Protein AF-A0A443Q957-F1 (afdb_monomer_lite)

Secondary structure (DSSP, 8-state):
-TTHHHHHHHHHHHHHHH-HHHHHHHHHHHHHHHHHHHHT--STT-HHHHHHHHHHHHHHHHHHHTHHHHHHHHHS-TTTHHHHHHHHHHHHHHHHHHHHHHHHHHTT-

pLDDT: mean 73.46, std 9.64, range [44.94, 89.19]

Foldseek 3Di:
DVCLVVLLVVLVVCCVVVHLVVLVVQLVVLLVVLVVQVVVPPDPVVPVSNVVSVVSNVSSVSSVVPRQLVVLVVPHDPVCSVVSSVVSVVVVVVVVVCVVVVVVVVVPD

Structure (mmCIF, N/CA/C/O backbone):
data_AF-A0A443Q957-F1
#
_entry.id   AF-A0A443Q957-F1
#
loop_
_atom_site.group_PDB
_atom_site.id
_atom_site.type_symbol
_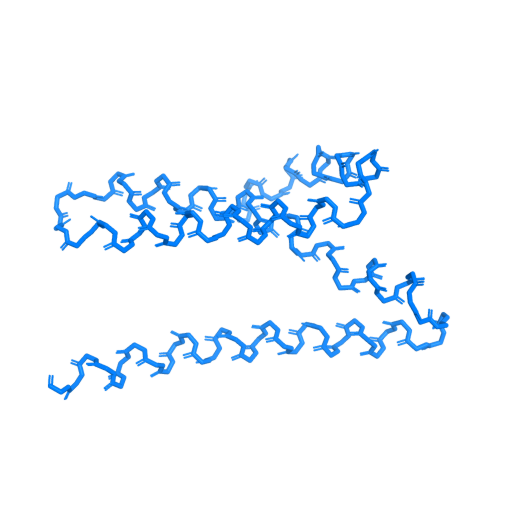atom_site.label_atom_id
_atom_site.label_alt_id
_atom_site.label_comp_id
_atom_site.label_asym_id
_atom_site.label_entity_id
_atom_site.label_seq_id
_atom_site.pdbx_PDB_ins_code
_atom_site.Cartn_x
_atom_site.Cartn_y
_atom_site.Cartn_z
_atom_site.occupancy
_atom_site.B_iso_or_equiv
_atom_site.auth_seq_id
_atom_site.auth_comp_id
_atom_site.auth_asym_id
_atom_site.auth_atom_id
_atom_site.pdbx_PDB_model_num
ATOM 1 N N . MET A 1 1 ? 12.282 1.869 4.098 1.00 50.31 1 MET A N 1
ATOM 2 C CA . MET A 1 1 ? 12.398 1.812 5.575 1.00 50.31 1 MET A CA 1
ATOM 3 C C . MET A 1 1 ? 12.996 3.097 6.158 1.00 50.31 1 MET A C 1
ATOM 5 O O . MET A 1 1 ? 12.401 3.632 7.077 1.00 50.31 1 MET A O 1
ATOM 9 N N . ILE A 1 2 ? 14.069 3.672 5.593 1.00 55.00 2 ILE A N 1
ATOM 10 C CA . ILE A 1 2 ? 14.684 4.921 6.108 1.00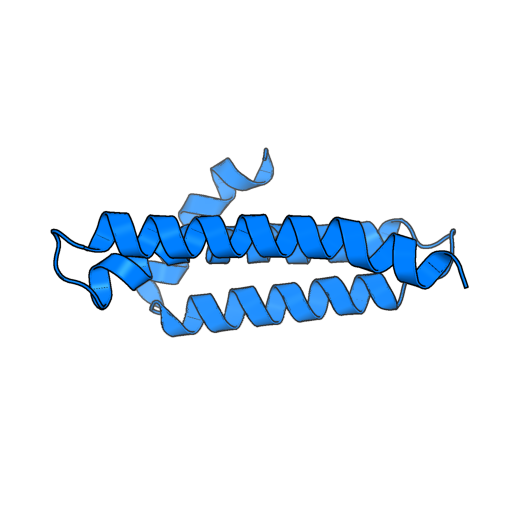 55.00 2 ILE A CA 1
ATOM 11 C C . ILE A 1 2 ? 13.762 6.154 5.981 1.00 55.00 2 ILE A C 1
ATOM 13 O O . ILE A 1 2 ? 13.613 6.909 6.932 1.00 55.00 2 ILE A O 1
ATOM 17 N N . VAL A 1 3 ? 13.058 6.318 4.854 1.00 58.47 3 VAL A N 1
ATOM 18 C CA . VAL A 1 3 ? 12.100 7.432 4.631 1.00 58.47 3 VAL A CA 1
ATOM 19 C C . VAL A 1 3 ? 10.813 7.277 5.458 1.00 58.47 3 VAL A C 1
ATOM 21 O O . VAL A 1 3 ? 10.064 8.228 5.669 1.00 58.47 3 VAL A O 1
ATOM 24 N N . TYR A 1 4 ? 10.561 6.068 5.959 1.00 58.69 4 TYR A N 1
ATOM 25 C CA . TYR A 1 4 ? 9.313 5.730 6.632 1.00 58.69 4 TYR A CA 1
ATOM 26 C C . TYR A 1 4 ? 9.208 6.395 8.013 1.00 58.69 4 TYR A C 1
ATOM 28 O O . TYR A 1 4 ? 8.152 6.890 8.394 1.00 58.69 4 TYR A O 1
ATOM 36 N N . ILE A 1 5 ? 10.329 6.463 8.733 1.00 61.97 5 ILE A N 1
ATOM 37 C CA . ILE A 1 5 ? 10.412 6.993 10.099 1.00 61.97 5 ILE A CA 1
ATOM 38 C C . ILE A 1 5 ? 10.120 8.508 10.156 1.00 61.97 5 ILE A C 1
ATOM 40 O O . ILE A 1 5 ? 9.241 8.896 10.923 1.00 61.97 5 ILE A O 1
ATOM 44 N N . PRO A 1 6 ? 10.750 9.381 9.340 1.00 59.97 6 PRO A N 1
ATOM 45 C CA . PRO A 1 6 ? 10.407 10.804 9.337 1.00 59.97 6 PRO A CA 1
ATOM 46 C C . PRO A 1 6 ? 9.084 11.096 8.612 1.00 59.97 6 PRO A C 1
ATOM 48 O O . PRO A 1 6 ? 8.401 12.056 8.955 1.00 59.97 6 PRO A O 1
ATOM 51 N N . GLY A 1 7 ? 8.692 10.275 7.628 1.00 62.69 7 GLY A N 1
ATOM 52 C CA . GLY A 1 7 ? 7.493 10.493 6.813 1.00 62.69 7 GLY A CA 1
ATOM 53 C C . GLY A 1 7 ? 6.169 10.177 7.516 1.00 62.69 7 GLY A C 1
ATOM 54 O O . GLY A 1 7 ? 5.129 10.717 7.134 1.00 62.69 7 GLY A O 1
ATOM 55 N N . ILE A 1 8 ? 6.177 9.344 8.563 1.00 66.25 8 ILE A N 1
ATOM 56 C CA . ILE A 1 8 ? 4.937 8.916 9.228 1.00 66.25 8 ILE A CA 1
ATOM 57 C C . ILE A 1 8 ? 4.294 10.012 10.082 1.00 66.25 8 ILE A C 1
ATOM 59 O O . ILE A 1 8 ? 3.073 10.024 10.238 1.00 66.25 8 ILE A O 1
ATOM 63 N N . PHE A 1 9 ? 5.091 10.956 10.589 1.00 65.69 9 PHE A N 1
ATOM 64 C CA . PHE A 1 9 ? 4.619 12.125 11.334 1.00 65.69 9 PHE A CA 1
ATOM 65 C C . PHE A 1 9 ? 3.786 13.083 10.461 1.00 65.69 9 PHE A C 1
ATOM 67 O O . PHE A 1 9 ? 2.619 13.317 10.796 1.00 65.69 9 PHE A O 1
ATOM 74 N N . PRO A 1 10 ? 4.295 13.596 9.319 1.00 64.94 10 PRO A N 1
ATOM 75 C CA . PRO A 1 10 ? 3.506 14.440 8.426 1.00 64.94 10 PRO A CA 1
ATOM 76 C C . PRO A 1 10 ? 2.366 13.665 7.757 1.00 64.94 10 PRO A C 1
ATOM 78 O O . PRO A 1 10 ? 1.277 14.217 7.601 1.00 64.94 10 PRO A O 1
ATOM 81 N N . ALA A 1 11 ? 2.557 12.381 7.430 1.00 61.88 11 ALA A N 1
ATOM 82 C CA . ALA A 1 11 ? 1.481 11.546 6.898 1.00 61.88 11 ALA A CA 1
ATOM 83 C C . ALA A 1 11 ? 0.344 11.376 7.919 1.00 61.88 11 ALA A C 1
ATOM 85 O O . ALA A 1 11 ? -0.817 11.596 7.586 1.00 61.88 11 ALA A O 1
ATOM 86 N N . SER A 1 12 ? 0.656 11.073 9.183 1.00 62.94 12 SER A N 1
ATOM 87 C CA . SER A 1 12 ? -0.351 10.958 10.246 1.00 62.94 12 SER A CA 1
ATOM 88 C C . SER A 1 12 ? -1.068 12.275 10.520 1.00 62.94 12 SER A C 1
ATOM 90 O O . SER A 1 12 ? -2.281 12.264 10.725 1.00 62.94 12 SER A O 1
ATOM 92 N N . TRP A 1 13 ? -0.357 13.404 10.469 1.00 66.62 13 TRP A N 1
ATOM 93 C CA . TRP A 1 13 ? -0.964 14.728 10.604 1.00 66.62 13 TRP A CA 1
ATOM 94 C C . TRP A 1 13 ? -1.925 15.037 9.449 1.00 66.62 13 TRP A C 1
ATOM 96 O O . TRP A 1 13 ? -3.052 15.481 9.675 1.00 66.62 13 TRP A O 1
ATOM 106 N N . LEU A 1 14 ? -1.525 14.732 8.211 1.00 62.81 14 LEU A N 1
ATOM 107 C CA . LEU A 1 14 ? -2.359 14.927 7.028 1.00 62.81 14 LEU A CA 1
ATOM 108 C C . LEU A 1 14 ? -3.601 14.020 7.047 1.00 62.81 14 LEU A C 1
ATOM 110 O O . LEU A 1 14 ? -4.691 14.478 6.702 1.00 62.81 14 LEU A O 1
ATOM 114 N N . ILE A 1 15 ? -3.458 12.771 7.509 1.00 62.88 15 ILE A N 1
ATOM 115 C CA . ILE A 1 15 ? -4.573 11.822 7.648 1.00 62.88 15 ILE A CA 1
ATOM 116 C C . ILE A 1 15 ? -5.565 12.289 8.722 1.00 62.88 15 ILE A C 1
ATOM 118 O O . ILE A 1 15 ? -6.771 12.273 8.480 1.00 62.88 15 ILE A O 1
ATOM 122 N N . ASN A 1 16 ? -5.078 12.746 9.880 1.00 62.34 16 ASN A N 1
ATOM 123 C CA . ASN A 1 16 ? -5.938 13.246 10.958 1.00 62.34 16 ASN A CA 1
ATOM 124 C C . ASN A 1 16 ? -6.689 14.527 10.560 1.00 62.34 16 ASN A C 1
ATOM 126 O O . ASN A 1 16 ? -7.812 14.733 11.008 1.00 62.34 16 ASN A O 1
ATOM 130 N N . LYS A 1 17 ? -6.102 15.373 9.700 1.00 65.75 17 LYS A N 1
ATOM 131 C CA . LYS A 1 17 ? -6.697 16.660 9.309 1.00 65.75 17 LYS A CA 1
ATOM 132 C C . LYS A 1 17 ? -7.634 16.582 8.097 1.00 65.75 17 LYS A C 1
ATOM 134 O O . LYS A 1 17 ? -8.599 17.335 8.041 1.00 65.75 17 LYS A O 1
ATOM 139 N N . LYS A 1 18 ? -7.364 15.702 7.121 1.00 63.00 18 LYS A N 1
ATOM 140 C CA . LYS A 1 18 ? -8.175 15.548 5.888 1.00 63.00 18 LYS A CA 1
ATOM 141 C C . LYS A 1 18 ? -9.093 14.320 5.881 1.00 63.00 18 LYS A C 1
ATOM 143 O O . LYS A 1 18 ? -9.899 14.163 4.966 1.00 63.00 18 LYS A O 1
ATOM 148 N N . GLY A 1 19 ? -8.994 13.461 6.892 1.00 66.50 19 GLY A N 1
ATOM 149 C CA . GLY A 1 19 ? -9.857 12.301 7.067 1.00 66.50 19 GLY A CA 1
ATOM 150 C C . GLY A 1 19 ? -9.379 11.035 6.349 1.00 66.50 19 GLY A C 1
ATOM 151 O O . GLY A 1 19 ? -8.540 11.040 5.439 1.00 66.50 19 GLY A O 1
ATOM 152 N N . LEU A 1 20 ? -9.958 9.912 6.782 1.00 68.69 20 LEU A N 1
ATOM 153 C CA . LEU A 1 20 ? -9.578 8.563 6.359 1.00 68.69 20 LEU A CA 1
ATOM 154 C C . LEU A 1 20 ? -9.781 8.351 4.851 1.00 68.69 20 LEU A C 1
ATOM 156 O O . LEU A 1 20 ? -8.885 7.866 4.169 1.00 68.69 20 LEU A O 1
ATOM 160 N N . ARG A 1 21 ? -10.924 8.796 4.310 1.00 70.12 21 ARG A N 1
ATOM 161 C CA . ARG A 1 21 ? -11.274 8.645 2.884 1.00 70.12 21 ARG A CA 1
ATOM 162 C C . ARG A 1 21 ? -10.287 9.348 1.955 1.00 70.12 21 ARG A C 1
ATOM 164 O O . ARG A 1 21 ? -9.847 8.752 0.976 1.00 70.12 21 ARG A O 1
ATOM 171 N N . PHE A 1 22 ? -9.909 10.586 2.278 1.00 72.44 22 PHE A N 1
ATOM 172 C CA . PHE A 1 22 ? -8.969 11.358 1.464 1.00 72.44 22 PHE A CA 1
ATOM 173 C C . PHE A 1 22 ? -7.596 10.678 1.400 1.00 72.44 22 PHE A C 1
ATOM 175 O O . PHE A 1 22 ? -6.957 10.644 0.354 1.00 72.44 22 PHE A O 1
ATOM 182 N N . SER A 1 23 ? -7.178 10.072 2.508 1.00 71.50 23 SER A N 1
ATOM 183 C CA . SER A 1 23 ? -5.894 9.378 2.614 1.00 71.50 23 SER A CA 1
ATOM 184 C C . SER A 1 23 ? -5.862 8.065 1.830 1.00 71.50 23 SER A C 1
ATOM 186 O O . SER A 1 23 ? -4.859 7.759 1.189 1.00 71.50 23 SER A O 1
ATOM 188 N N . VAL A 1 24 ? -6.974 7.318 1.829 1.00 75.12 24 VAL A N 1
ATOM 189 C CA . VAL A 1 24 ? -7.145 6.110 1.001 1.00 75.12 24 VAL A CA 1
ATOM 190 C C . VAL A 1 24 ? -7.089 6.466 -0.486 1.00 75.12 24 VAL A C 1
ATOM 192 O O . VAL A 1 24 ? -6.369 5.818 -1.248 1.00 75.12 24 VAL A O 1
ATOM 195 N N . LEU A 1 25 ? -7.812 7.514 -0.904 1.00 80.75 25 LEU A N 1
ATOM 196 C CA . LEU A 1 25 ? -7.793 7.973 -2.295 1.00 80.75 25 LEU A CA 1
ATOM 197 C C . LEU A 1 25 ? -6.393 8.431 -2.713 1.00 80.75 25 LEU A C 1
ATOM 199 O O . LEU A 1 25 ? -5.904 8.023 -3.759 1.00 80.75 25 LEU A O 1
ATOM 203 N N . LEU A 1 26 ? -5.724 9.236 -1.886 1.00 79.69 26 LEU A N 1
ATOM 204 C CA . LEU A 1 26 ? -4.399 9.760 -2.208 1.00 79.69 26 LEU A CA 1
ATOM 205 C C . LEU A 1 26 ? -3.346 8.644 -2.302 1.00 79.69 26 LEU A C 1
ATOM 207 O O . LEU A 1 26 ? -2.547 8.637 -3.236 1.00 79.69 26 LEU A O 1
ATOM 211 N N . GLY A 1 27 ? -3.368 7.680 -1.375 1.00 79.62 27 GLY A N 1
ATOM 212 C CA . GLY A 1 27 ? -2.442 6.544 -1.382 1.00 79.62 27 GLY A CA 1
ATOM 213 C C . GLY A 1 27 ? -2.663 5.599 -2.568 1.00 79.62 27 GLY A C 1
ATOM 214 O O . GLY A 1 27 ? -1.702 5.177 -3.212 1.00 79.62 27 GLY A O 1
ATOM 215 N N . SER A 1 28 ? -3.919 5.291 -2.900 1.00 82.12 28 SER A N 1
ATOM 216 C CA . SER A 1 28 ? -4.246 4.441 -4.057 1.00 82.12 28 SER A CA 1
ATOM 217 C C . SER A 1 28 ? -3.918 5.127 -5.383 1.00 82.12 28 SER A C 1
ATOM 219 O O . SER A 1 28 ? -3.276 4.524 -6.242 1.00 82.12 28 SER A O 1
ATOM 221 N N . PHE A 1 29 ? -4.265 6.407 -5.525 1.00 85.25 29 PHE A N 1
ATOM 222 C CA . PHE A 1 29 ? -3.972 7.195 -6.719 1.00 85.25 29 PHE A CA 1
ATOM 223 C C . PHE A 1 29 ? -2.465 7.391 -6.925 1.00 85.25 29 PHE A C 1
ATOM 225 O O . PHE A 1 29 ? -1.960 7.173 -8.024 1.00 85.25 29 PHE A O 1
ATOM 232 N N . GLY A 1 30 ? -1.721 7.708 -5.861 1.00 82.25 30 GLY A N 1
ATOM 233 C CA . GLY A 1 30 ? -0.264 7.830 -5.922 1.00 82.25 30 GLY A CA 1
ATOM 234 C C . GLY A 1 30 ? 0.427 6.505 -6.257 1.00 82.25 30 GLY A C 1
ATOM 235 O O . GLY A 1 30 ? 1.355 6.476 -7.067 1.00 82.25 30 GLY A O 1
ATOM 236 N N . THR A 1 31 ? -0.078 5.385 -5.729 1.00 83.81 31 THR A N 1
ATOM 237 C CA . THR A 1 31 ? 0.426 4.051 -6.092 1.00 83.81 31 THR A CA 1
ATOM 238 C C . THR A 1 31 ? 0.122 3.716 -7.554 1.00 83.81 31 THR A C 1
ATOM 240 O O . THR A 1 31 ? 0.984 3.171 -8.240 1.00 83.81 31 THR A O 1
ATOM 243 N N . CYS A 1 32 ? -1.062 4.081 -8.056 1.00 84.94 32 CYS A N 1
ATOM 244 C CA . CYS A 1 32 ? -1.436 3.897 -9.458 1.00 84.94 32 CYS A CA 1
ATOM 245 C C . CYS A 1 32 ? -0.505 4.681 -10.393 1.00 84.94 32 CYS A C 1
ATOM 247 O O . CYS A 1 32 ? 0.104 4.091 -11.284 1.00 84.94 32 CYS A O 1
ATOM 249 N N . ILE A 1 33 ? -0.304 5.978 -10.130 1.00 84.56 33 ILE A N 1
ATOM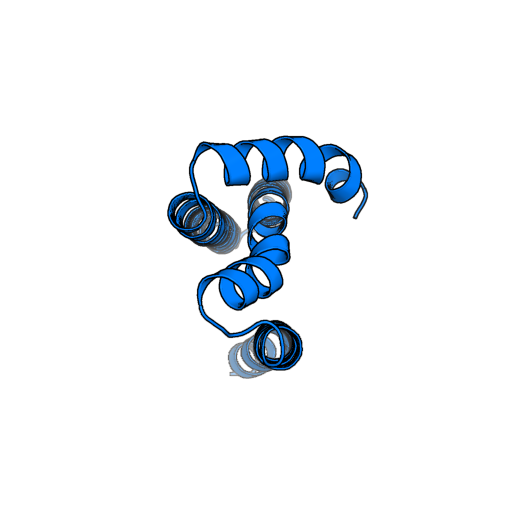 250 C CA . ILE A 1 33 ? 0.616 6.824 -10.903 1.00 84.56 33 ILE A CA 1
ATOM 251 C C . ILE A 1 33 ? 2.034 6.254 -10.862 1.00 84.56 33 ILE A C 1
ATOM 253 O O . ILE A 1 33 ? 2.670 6.104 -11.902 1.00 84.56 33 ILE A O 1
ATOM 257 N N . GLY A 1 34 ? 2.533 5.899 -9.678 1.00 80.44 34 GLY A N 1
ATOM 258 C CA . GLY A 1 34 ? 3.882 5.364 -9.531 1.00 80.44 34 GLY A CA 1
ATOM 259 C C . GLY A 1 34 ? 4.089 4.030 -10.259 1.00 80.44 34 GLY A C 1
ATOM 260 O O . GLY A 1 34 ? 5.165 3.799 -10.810 1.00 80.44 34 GLY A O 1
ATOM 261 N N . SER A 1 35 ? 3.067 3.172 -10.317 1.00 80.31 35 SER A N 1
ATOM 262 C CA . SER A 1 35 ? 3.086 1.937 -11.113 1.00 80.31 35 SER A CA 1
ATOM 263 C C . SER A 1 35 ? 3.001 2.211 -12.614 1.00 80.31 35 SER A C 1
ATOM 265 O O . SER A 1 35 ? 3.754 1.615 -13.378 1.00 80.31 35 SER A O 1
ATOM 267 N N . TRP A 1 36 ? 2.172 3.165 -13.043 1.00 82.56 36 TRP A N 1
ATOM 268 C CA . TRP A 1 36 ? 2.078 3.574 -14.446 1.00 82.56 36 TRP A CA 1
ATOM 269 C C . TRP A 1 36 ? 3.408 4.132 -14.969 1.00 82.56 36 TRP A C 1
ATOM 271 O O . TRP A 1 36 ? 3.868 3.770 -16.050 1.00 82.56 36 TRP A O 1
ATOM 281 N N . VAL A 1 37 ? 4.083 4.955 -14.161 1.00 78.12 37 VAL A N 1
ATOM 282 C CA . VAL A 1 37 ? 5.422 5.483 -14.465 1.00 78.12 37 VAL A CA 1
ATOM 283 C C . VAL A 1 37 ? 6.450 4.354 -14.602 1.00 78.12 37 VAL A C 1
ATOM 285 O O . VAL A 1 37 ? 7.313 4.422 -15.475 1.00 78.12 37 VAL A O 1
ATOM 288 N N . LYS A 1 38 ? 6.339 3.281 -13.805 1.00 70.25 38 LYS A N 1
ATOM 289 C CA . LYS A 1 38 ? 7.191 2.087 -13.951 1.00 70.25 38 LYS A CA 1
ATOM 290 C C . LYS A 1 38 ? 6.895 1.322 -15.244 1.00 70.25 38 LYS A C 1
ATOM 292 O O . LYS A 1 38 ? 7.840 0.897 -15.899 1.00 70.25 38 LYS A O 1
ATOM 297 N N . CYS A 1 39 ? 5.628 1.202 -15.650 1.00 71.00 39 CYS A N 1
ATOM 298 C CA . CYS A 1 39 ? 5.241 0.571 -16.919 1.00 71.00 39 CYS A CA 1
ATOM 299 C C . CYS A 1 39 ? 5.775 1.319 -18.150 1.00 71.00 39 CYS A C 1
ATOM 301 O O . CYS A 1 39 ? 6.054 0.693 -19.163 1.00 71.00 39 CYS A O 1
ATOM 303 N N . LEU A 1 40 ? 5.966 2.638 -18.071 1.00 64.75 40 LEU A N 1
ATOM 304 C CA . LEU A 1 40 ? 6.556 3.440 -19.153 1.00 64.75 40 LEU A CA 1
ATOM 305 C C . LEU A 1 40 ? 8.093 3.343 -19.221 1.00 64.75 40 LEU A C 1
ATOM 307 O O . LEU A 1 40 ? 8.712 3.904 -20.125 1.00 64.75 40 LEU A O 1
ATOM 311 N N . SER A 1 41 ? 8.722 2.630 -18.283 1.00 58.38 41 SER A N 1
ATOM 312 C CA . SER A 1 41 ? 10.176 2.520 -18.159 1.00 58.38 41 SER A CA 1
ATOM 313 C C . SER A 1 41 ? 10.739 1.216 -18.746 1.00 58.38 41 SER A C 1
ATOM 315 O O . SER A 1 41 ? 11.683 0.650 -18.203 1.00 58.38 41 SER A O 1
ATOM 317 N N . VAL A 1 42 ? 10.169 0.751 -19.866 1.00 58.31 42 VAL A N 1
ATOM 318 C CA . VAL A 1 42 ? 10.544 -0.487 -20.592 1.00 58.31 42 VAL A CA 1
ATOM 319 C C . VAL A 1 42 ? 11.967 -0.443 -21.185 1.00 58.31 42 VAL A C 1
ATOM 321 O O . VAL A 1 42 ? 12.505 -1.474 -21.577 1.00 58.31 42 VAL A O 1
ATOM 324 N N . SER A 1 43 ? 12.623 0.722 -21.221 1.00 55.34 43 SER A N 1
ATOM 325 C CA . SER A 1 43 ? 13.981 0.875 -21.765 1.00 55.34 43 SER A CA 1
ATOM 326 C C . SER A 1 43 ? 15.064 0.788 -20.667 1.00 55.34 43 SER A C 1
ATOM 328 O O . SER A 1 43 ? 14.958 1.515 -19.673 1.00 55.34 43 SER A O 1
ATOM 330 N N . PRO A 1 44 ? 16.134 -0.018 -20.847 1.00 57.88 44 PRO A N 1
ATOM 331 C CA . PRO A 1 44 ? 17.190 -0.236 -19.843 1.00 57.88 44 PRO A CA 1
ATOM 332 C C . PRO A 1 44 ? 17.967 1.030 -19.425 1.00 57.88 44 PRO A C 1
ATOM 334 O O . PRO A 1 44 ? 18.477 1.082 -18.309 1.00 57.88 44 PRO A O 1
ATOM 337 N N . ASP A 1 45 ? 17.972 2.088 -20.244 1.00 59.62 45 ASP A N 1
ATOM 338 C CA . ASP A 1 45 ? 18.601 3.388 -19.940 1.00 59.62 45 ASP A CA 1
ATOM 339 C C . ASP A 1 45 ? 17.818 4.284 -18.955 1.00 59.62 45 ASP A C 1
ATOM 341 O O . ASP A 1 45 ? 18.301 5.337 -18.538 1.00 59.62 45 ASP A O 1
ATOM 345 N N . ARG A 1 46 ? 16.593 3.913 -18.552 1.00 62.47 46 ARG A N 1
ATOM 346 C CA . ARG A 1 46 ? 15.699 4.778 -17.748 1.00 62.47 46 ARG A CA 1
ATOM 347 C C . ARG A 1 46 ? 15.576 4.378 -16.274 1.00 62.47 46 ARG A C 1
ATOM 349 O O . ARG A 1 46 ? 14.523 4.558 -15.665 1.00 62.47 46 ARG A O 1
ATOM 356 N N . PHE A 1 47 ? 16.664 3.921 -15.653 1.00 64.69 47 PHE A N 1
ATOM 357 C CA . PHE A 1 47 ? 16.703 3.608 -14.211 1.00 64.69 47 PHE A CA 1
ATOM 358 C C . PHE A 1 47 ? 16.267 4.787 -13.312 1.00 64.69 47 PHE A C 1
ATOM 360 O O . PHE A 1 47 ? 15.657 4.612 -12.258 1.00 64.69 47 PHE A O 1
ATOM 367 N N . TRP A 1 48 ? 16.510 6.022 -13.752 1.00 69.56 48 TRP A N 1
ATOM 368 C CA . TRP A 1 48 ? 16.048 7.216 -13.041 1.00 69.56 48 TRP A CA 1
ATOM 369 C C . TRP A 1 48 ? 14.518 7.342 -12.995 1.00 69.56 48 TRP A C 1
ATOM 371 O O . TRP A 1 48 ? 13.964 7.792 -11.992 1.00 69.56 48 TRP A O 1
ATOM 381 N N . VAL A 1 49 ? 13.812 6.891 -14.035 1.00 70.94 49 VAL A N 1
ATOM 382 C CA . VAL A 1 49 ? 12.344 6.950 -14.106 1.00 70.94 49 VAL A CA 1
ATOM 383 C C . VAL A 1 49 ? 11.715 5.913 -13.176 1.00 70.94 49 VAL A C 1
ATOM 385 O O . VAL A 1 49 ? 10.754 6.222 -12.466 1.00 70.94 49 VAL A O 1
ATOM 388 N N . THR A 1 50 ? 12.293 4.711 -13.084 1.00 75.50 50 THR A N 1
ATOM 389 C CA . THR A 1 50 ? 11.854 3.708 -12.101 1.00 75.50 50 THR A CA 1
ATOM 390 C C . THR A 1 50 ? 12.131 4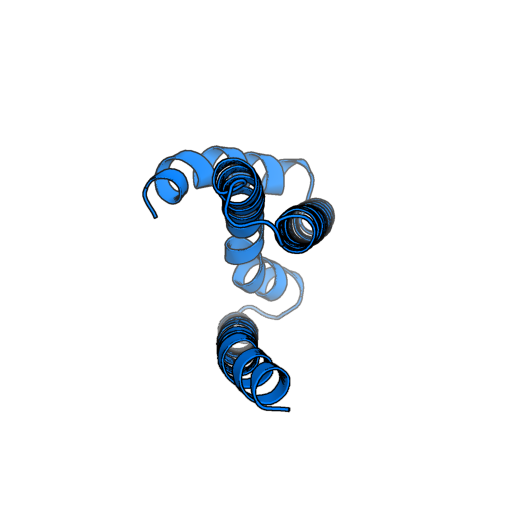.146 -10.665 1.00 75.50 50 THR A C 1
ATOM 392 O O . THR A 1 50 ? 11.293 3.887 -9.800 1.00 75.50 50 THR A O 1
ATOM 395 N N . MET A 1 51 ? 13.237 4.852 -10.400 1.00 77.19 51 MET A N 1
ATOM 396 C CA . MET A 1 51 ? 13.529 5.436 -9.082 1.00 77.19 51 MET A CA 1
ATOM 397 C C . MET A 1 51 ? 12.519 6.514 -8.675 1.00 77.19 51 MET A C 1
ATOM 399 O O . MET A 1 51 ? 12.029 6.498 -7.542 1.00 77.19 51 MET A O 1
ATOM 403 N N . ILE A 1 52 ? 12.128 7.401 -9.594 1.00 79.25 52 ILE A N 1
ATOM 404 C CA . ILE A 1 52 ? 11.067 8.392 -9.342 1.00 79.25 52 ILE A CA 1
ATOM 405 C C . ILE A 1 52 ? 9.737 7.681 -9.063 1.00 79.25 52 ILE A C 1
ATOM 407 O O . ILE A 1 52 ? 9.084 7.961 -8.055 1.00 79.25 52 ILE A O 1
ATOM 411 N N . GLY A 1 53 ? 9.370 6.698 -9.892 1.00 79.06 53 GLY A N 1
ATOM 412 C CA . GLY A 1 53 ? 8.168 5.890 -9.681 1.00 79.06 53 GLY A CA 1
ATOM 413 C C . GLY A 1 53 ? 8.178 5.152 -8.337 1.00 79.06 53 GLY A C 1
ATOM 414 O O . GLY A 1 53 ? 7.175 5.147 -7.627 1.00 79.06 53 GLY A O 1
ATOM 415 N N . GLN A 1 54 ? 9.311 4.564 -7.935 1.00 80.00 54 GLN A N 1
ATOM 416 C CA . GLN A 1 54 ? 9.471 3.937 -6.617 1.00 80.00 54 GLN A CA 1
ATOM 417 C C . GLN A 1 54 ? 9.323 4.938 -5.475 1.00 80.00 54 GLN A C 1
ATOM 419 O O . GLN A 1 54 ? 8.668 4.628 -4.487 1.00 80.00 54 GLN A O 1
ATOM 424 N N . THR A 1 55 ? 9.872 6.141 -5.615 1.00 78.81 55 THR A N 1
ATOM 425 C CA . THR A 1 55 ? 9.776 7.175 -4.579 1.00 78.81 55 THR A CA 1
ATOM 426 C C . THR A 1 55 ? 8.322 7.603 -4.366 1.00 78.81 55 THR A C 1
ATOM 428 O O . THR A 1 55 ? 7.858 7.664 -3.229 1.00 78.81 55 THR A O 1
ATOM 431 N N . ILE A 1 56 ? 7.563 7.797 -5.450 1.00 79.94 56 ILE A N 1
ATOM 432 C CA . ILE A 1 56 ? 6.127 8.116 -5.392 1.00 79.94 56 ILE A CA 1
ATOM 433 C C . ILE A 1 56 ? 5.337 6.982 -4.722 1.00 79.94 56 ILE A C 1
ATOM 435 O O . ILE A 1 56 ? 4.509 7.236 -3.841 1.00 79.94 56 ILE A O 1
ATOM 439 N N . VAL A 1 57 ? 5.614 5.723 -5.084 1.00 81.31 57 VAL A N 1
ATOM 440 C CA . VAL A 1 57 ? 4.981 4.560 -4.438 1.00 81.31 57 VAL A CA 1
ATOM 441 C C . VAL A 1 57 ? 5.354 4.482 -2.957 1.00 81.31 57 VAL A C 1
ATOM 443 O O . VAL A 1 57 ? 4.477 4.255 -2.130 1.00 81.31 57 VAL A O 1
ATOM 446 N N . ALA A 1 58 ? 6.613 4.723 -2.593 1.00 77.12 58 ALA A N 1
ATOM 447 C CA . ALA A 1 58 ? 7.073 4.677 -1.207 1.00 77.12 58 ALA A CA 1
ATOM 448 C C . ALA A 1 58 ? 6.387 5.740 -0.333 1.00 77.12 58 ALA A C 1
ATOM 450 O O . ALA A 1 58 ? 5.959 5.434 0.781 1.00 77.12 58 ALA A O 1
ATOM 451 N N . VAL A 1 59 ? 6.216 6.965 -0.847 1.00 75.69 59 VAL A N 1
ATOM 452 C CA . VAL A 1 59 ? 5.438 8.011 -0.161 1.00 75.69 59 VAL A CA 1
ATOM 453 C C . VAL A 1 59 ? 3.962 7.624 -0.061 1.00 75.69 59 VAL A C 1
ATOM 455 O O . VAL A 1 59 ? 3.334 7.850 0.967 1.00 75.69 59 VAL A O 1
ATOM 458 N N . SER A 1 60 ? 3.405 6.984 -1.086 1.00 77.06 60 SER A N 1
ATOM 459 C CA . SER A 1 60 ? 2.009 6.531 -1.074 1.00 77.06 60 SER A CA 1
ATOM 460 C C . SER A 1 60 ? 1.772 5.404 -0.058 1.00 77.06 60 SER A C 1
ATOM 462 O O . SER A 1 60 ? 0.759 5.396 0.644 1.00 77.06 60 SER A O 1
ATOM 464 N N . GLN A 1 61 ? 2.730 4.483 0.084 1.00 72.69 61 GLN A N 1
ATOM 465 C CA . GLN A 1 61 ? 2.651 3.353 1.013 1.00 72.69 61 GLN A CA 1
ATOM 466 C C . GLN A 1 61 ? 2.614 3.774 2.488 1.00 72.69 61 GLN A C 1
ATOM 468 O O . GLN A 1 61 ? 1.968 3.094 3.285 1.00 72.69 61 GLN A O 1
ATOM 473 N N . LEU A 1 62 ? 3.220 4.911 2.851 1.00 73.19 62 LEU A N 1
ATOM 474 C CA . LEU A 1 62 ? 3.108 5.503 4.195 1.00 73.19 62 LEU A CA 1
ATOM 475 C C . LEU A 1 62 ? 1.651 5.736 4.612 1.00 73.19 62 LEU A C 1
ATOM 477 O O . LEU A 1 62 ? 1.282 5.510 5.766 1.00 73.19 62 LEU A O 1
ATOM 481 N N . PHE A 1 63 ? 0.809 6.151 3.664 1.00 67.81 63 PHE A N 1
ATOM 482 C CA . PHE A 1 63 ? -0.615 6.339 3.913 1.00 67.81 63 PHE A CA 1
ATOM 483 C C . PHE A 1 63 ? -1.342 5.001 4.019 1.00 67.81 63 PHE A C 1
ATOM 485 O O . PHE A 1 63 ? -2.155 4.834 4.924 1.00 67.81 63 PHE A O 1
ATOM 492 N N . LEU A 1 64 ? -1.017 4.044 3.143 1.00 67.94 64 LEU A N 1
ATOM 493 C CA . LEU A 1 64 ? -1.683 2.741 3.057 1.00 67.94 64 LEU A CA 1
ATOM 494 C C . LEU A 1 64 ? -1.460 1.850 4.287 1.00 67.94 64 LEU A C 1
ATOM 496 O O . LEU A 1 64 ? -2.403 1.217 4.753 1.00 67.94 64 LEU A O 1
ATOM 500 N N . LEU A 1 65 ? -0.252 1.835 4.856 1.00 69.00 65 LEU A N 1
ATOM 501 C CA . LEU A 1 65 ? 0.075 1.024 6.039 1.00 69.00 65 LEU A CA 1
ATOM 502 C C . LEU A 1 65 ? -0.684 1.452 7.306 1.00 69.00 65 LEU A C 1
ATOM 504 O O . LEU A 1 65 ? -0.911 0.639 8.197 1.00 69.00 65 LEU A O 1
ATOM 508 N N . SER A 1 66 ? -1.120 2.711 7.377 1.00 67.06 66 SER A N 1
ATOM 509 C CA . SER A 1 66 ? -1.880 3.242 8.518 1.00 67.06 66 SER A CA 1
ATOM 510 C C . SER A 1 66 ? -3.394 3.007 8.402 1.00 67.06 66 SER A C 1
ATOM 512 O O . SER A 1 66 ? -4.144 3.388 9.304 1.00 67.06 66 SER A O 1
ATOM 514 N N . LEU A 1 67 ? -3.866 2.426 7.291 1.00 69.75 67 LEU A N 1
ATOM 515 C CA . LEU A 1 67 ? -5.293 2.255 7.011 1.00 69.75 67 LEU A CA 1
ATOM 516 C C . LEU A 1 67 ? -5.939 1.085 7.756 1.00 69.75 67 LEU A C 1
ATOM 518 O O . LEU A 1 67 ? -6.995 1.328 8.335 1.00 69.75 67 LEU A O 1
ATOM 522 N N . PRO A 1 68 ? -5.377 -0.143 7.790 1.00 71.94 68 PRO A N 1
ATOM 523 C CA . PRO A 1 68 ? -6.100 -1.294 8.335 1.00 71.94 68 PRO A CA 1
ATOM 524 C C . PRO A 1 68 ? -6.569 -1.100 9.787 1.00 71.94 68 PRO A C 1
ATOM 526 O O . PRO A 1 68 ? -7.760 -1.286 10.029 1.00 71.94 68 PRO A O 1
ATOM 529 N N . PRO A 1 69 ? -5.727 -0.615 10.728 1.00 68.62 69 PRO A N 1
ATOM 530 C CA . PRO A 1 69 ? -6.155 -0.393 12.110 1.00 68.62 69 PRO A CA 1
ATOM 531 C C . PRO A 1 69 ? -7.199 0.721 12.237 1.00 68.62 69 PRO A C 1
ATOM 533 O O . PRO A 1 69 ? -8.130 0.611 13.029 1.00 68.62 69 PRO A O 1
ATOM 536 N N . ARG A 1 70 ? -7.063 1.795 11.444 1.00 68.44 70 ARG A N 1
ATOM 537 C CA . ARG A 1 70 ? -7.964 2.957 11.498 1.00 68.44 70 ARG A CA 1
ATOM 538 C C . ARG A 1 70 ? -9.318 2.689 10.848 1.00 68.44 70 ARG A C 1
ATOM 540 O O . ARG A 1 70 ? -10.337 3.150 11.346 1.00 68.44 70 ARG A O 1
ATOM 547 N N . VAL A 1 71 ? -9.344 1.960 9.734 1.00 70.75 71 VAL A N 1
ATOM 548 C CA . VAL A 1 71 ? -10.591 1.502 9.108 1.00 70.75 71 VAL A CA 1
ATOM 549 C C . VAL A 1 71 ? -11.290 0.529 10.050 1.00 70.75 71 VAL A C 1
ATOM 551 O O . VAL A 1 71 ? -12.476 0.699 10.319 1.00 70.75 71 VAL A O 1
ATOM 554 N N . ALA A 1 72 ? -10.545 -0.423 10.621 1.00 70.56 72 ALA A N 1
ATOM 555 C CA . ALA A 1 72 ? -11.088 -1.374 11.578 1.00 70.56 72 ALA A CA 1
ATOM 556 C C . ALA A 1 72 ? -11.691 -0.674 12.809 1.00 70.56 72 ALA A C 1
ATOM 558 O O . ALA A 1 72 ? -12.804 -1.004 13.198 1.00 70.56 72 ALA A O 1
ATOM 559 N N . SER A 1 73 ? -11.025 0.343 13.369 1.00 73.25 73 SER A N 1
ATOM 560 C CA . SER A 1 73 ? -11.525 1.070 14.545 1.00 73.25 73 SER A CA 1
ATOM 561 C C . SER A 1 73 ? -12.745 1.958 14.283 1.00 73.25 73 SER A C 1
ATOM 563 O O . SER A 1 73 ? -13.458 2.291 15.222 1.00 73.25 73 SER A O 1
ATOM 565 N N . VAL A 1 74 ? -12.958 2.406 13.039 1.00 76.62 74 VAL A N 1
ATOM 566 C CA . VAL A 1 74 ? -14.104 3.264 12.677 1.00 76.62 74 VAL A CA 1
ATOM 567 C C . VAL A 1 74 ? -15.342 2.434 12.333 1.00 76.62 74 VAL A C 1
ATOM 569 O O . VAL A 1 74 ? -16.459 2.901 12.536 1.00 76.62 74 VAL A O 1
ATOM 572 N N . TRP A 1 75 ? -15.157 1.229 11.790 1.00 75.25 75 TRP A N 1
ATOM 573 C CA . TRP A 1 75 ? -16.251 0.403 11.269 1.00 75.25 75 TRP A CA 1
ATOM 574 C C . TRP A 1 75 ? -16.629 -0.789 12.158 1.00 75.25 75 TRP A C 1
ATOM 576 O O . TRP A 1 75 ? -17.760 -1.256 12.062 1.00 75.25 75 TRP A O 1
ATOM 586 N N . PHE A 1 76 ? -15.725 -1.276 13.016 1.00 77.50 76 PHE A N 1
ATOM 587 C CA . PHE A 1 76 ? -15.949 -2.465 13.845 1.00 77.50 76 PHE A CA 1
ATOM 588 C C . PHE A 1 76 ? -15.876 -2.156 15.342 1.00 77.50 76 PHE A C 1
ATOM 590 O O . PHE A 1 76 ? -15.172 -1.247 15.784 1.00 77.50 76 PHE A O 1
ATOM 597 N N . ALA A 1 77 ? -16.596 -2.952 16.136 1.00 76.38 77 ALA A N 1
ATOM 598 C CA . ALA A 1 77 ? -16.563 -2.863 17.591 1.00 76.38 77 ALA A CA 1
ATOM 599 C C . ALA A 1 77 ? -15.149 -3.175 18.131 1.00 76.38 77 ALA A C 1
ATOM 601 O O . ALA A 1 77 ? -14.458 -4.006 17.539 1.00 76.38 77 ALA A O 1
ATOM 602 N N . PRO A 1 78 ? -14.723 -2.606 19.280 1.00 74.31 78 PRO A N 1
ATOM 603 C CA . PRO A 1 78 ? -13.357 -2.735 19.818 1.00 74.31 78 PRO A CA 1
ATOM 604 C C . PRO A 1 78 ? -12.832 -4.176 19.932 1.00 74.31 78 PRO A C 1
ATOM 606 O O . PRO A 1 78 ? -11.644 -4.424 19.749 1.00 74.31 78 PRO A O 1
ATOM 609 N N . ASN A 1 79 ? -13.732 -5.127 20.195 1.00 79.12 79 ASN A N 1
ATOM 610 C CA . ASN A 1 79 ? -13.466 -6.569 20.243 1.00 79.12 79 ASN A CA 1
ATOM 611 C C . ASN A 1 79 ? -12.993 -7.122 18.879 1.00 79.12 79 ASN A C 1
ATOM 613 O O . ASN A 1 79 ? -12.079 -7.944 18.819 1.00 79.12 79 ASN A O 1
ATOM 617 N N . GLU A 1 80 ? -13.575 -6.650 17.778 1.00 79.81 80 GLU A N 1
ATOM 618 C CA . GLU A 1 80 ? -13.384 -7.218 16.440 1.00 79.81 80 GLU A CA 1
ATOM 619 C C . GLU A 1 80 ? -12.347 -6.458 15.599 1.00 79.81 80 GLU A C 1
ATOM 621 O O . GLU A 1 80 ? -11.905 -6.960 14.564 1.00 79.81 80 GLU A O 1
ATOM 626 N N . VAL A 1 81 ? -11.881 -5.292 16.068 1.00 80.62 81 VAL A N 1
ATOM 627 C CA . VAL A 1 81 ? -10.861 -4.464 15.392 1.00 80.62 81 VAL A CA 1
ATOM 628 C C . VAL A 1 81 ? -9.593 -5.263 15.081 1.00 80.62 81 VAL A C 1
ATOM 630 O O . VAL A 1 81 ? -9.027 -5.131 13.994 1.00 80.62 81 VAL A O 1
ATOM 633 N N . SER A 1 82 ? -9.155 -6.123 16.006 1.00 81.62 82 SER A N 1
ATOM 634 C CA . SER A 1 82 ? -7.956 -6.953 15.822 1.00 81.62 82 SER A CA 1
ATOM 635 C C . SER A 1 82 ? -8.130 -7.966 14.684 1.00 81.62 82 SER A C 1
ATOM 637 O O . SER A 1 82 ? -7.257 -8.095 13.825 1.00 81.62 82 SER A O 1
ATOM 639 N N . ARG A 1 83 ? -9.303 -8.613 14.599 1.00 82.81 83 ARG A N 1
ATOM 640 C CA . ARG A 1 83 ? -9.631 -9.552 13.513 1.00 82.81 83 ARG A CA 1
ATOM 641 C C . ARG A 1 83 ? -9.726 -8.837 12.168 1.00 82.81 83 ARG A C 1
ATOM 643 O O . ARG A 1 83 ? -9.118 -9.289 11.203 1.00 82.81 83 ARG A O 1
ATOM 650 N N . ALA A 1 84 ? -10.420 -7.702 12.113 1.00 82.81 84 ALA A N 1
ATOM 651 C CA . ALA A 1 84 ? -10.536 -6.900 10.896 1.00 82.81 84 ALA A CA 1
ATOM 652 C C . ALA A 1 84 ? -9.165 -6.390 10.406 1.00 82.81 84 ALA A C 1
ATOM 654 O O . ALA A 1 84 ? -8.862 -6.455 9.214 1.00 82.81 84 ALA A O 1
ATOM 655 N N . THR A 1 85 ? -8.298 -5.957 11.326 1.00 83.69 85 THR A N 1
ATOM 656 C CA . THR A 1 85 ? -6.922 -5.546 11.005 1.00 83.69 85 THR A CA 1
ATOM 657 C C . THR A 1 85 ? -6.107 -6.723 10.473 1.00 83.69 85 THR A C 1
ATOM 659 O O . THR A 1 85 ? -5.438 -6.579 9.450 1.00 83.69 85 THR A O 1
ATOM 662 N N . ALA A 1 86 ? -6.193 -7.893 11.117 1.00 83.75 86 ALA A N 1
ATOM 663 C CA . AL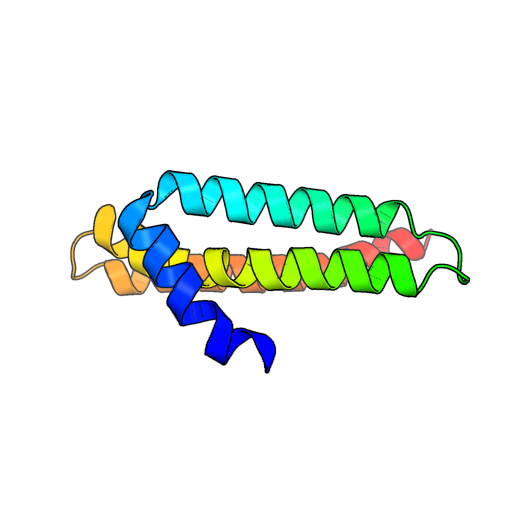A A 1 86 ? -5.503 -9.100 10.670 1.00 83.75 86 ALA A CA 1
ATOM 664 C C . ALA A 1 86 ? -5.917 -9.486 9.243 1.00 83.75 86 ALA A C 1
ATOM 666 O O . ALA A 1 86 ? -5.048 -9.691 8.399 1.00 83.75 86 ALA A O 1
ATOM 667 N N . VAL A 1 87 ? -7.220 -9.494 8.939 1.00 86.44 87 VAL A N 1
ATOM 668 C CA . VAL A 1 87 ? -7.732 -9.749 7.580 1.00 86.44 87 VAL A CA 1
ATOM 669 C C . VAL A 1 87 ? -7.166 -8.741 6.572 1.00 86.44 87 VAL A C 1
ATOM 671 O O . VAL A 1 87 ? -6.729 -9.136 5.492 1.00 86.44 87 VAL A O 1
ATOM 674 N N . GLY A 1 88 ? -7.093 -7.454 6.930 1.00 83.75 88 GLY A N 1
ATOM 675 C CA . GLY A 1 88 ? -6.491 -6.423 6.077 1.00 83.75 88 GLY A CA 1
ATOM 676 C C . GLY A 1 88 ? -4.999 -6.648 5.798 1.00 83.75 88 GLY A C 1
ATOM 677 O O . GLY A 1 88 ? -4.552 -6.499 4.659 1.00 83.75 88 GLY A O 1
ATOM 678 N N . VAL A 1 89 ? -4.227 -7.053 6.810 1.00 83.19 89 VAL A N 1
ATOM 679 C CA . VAL A 1 89 ? -2.795 -7.372 6.661 1.00 83.19 89 VAL A CA 1
ATOM 680 C C . VAL A 1 89 ? -2.598 -8.637 5.823 1.00 83.19 89 VAL A C 1
ATOM 682 O O . VAL A 1 89 ? -1.752 -8.651 4.929 1.00 83.19 89 VAL A O 1
ATOM 685 N N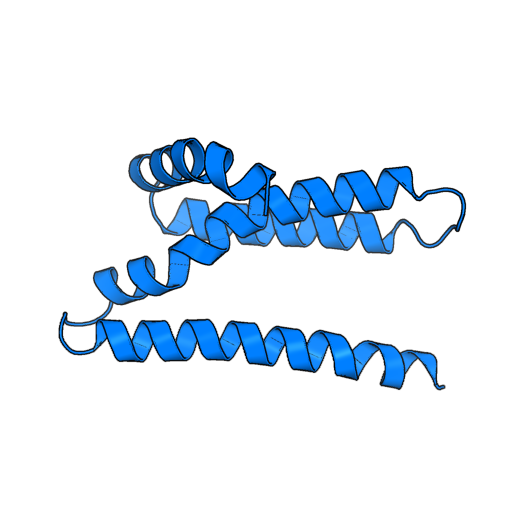 . PHE A 1 90 ? -3.407 -9.677 6.044 1.00 86.19 90 PHE A N 1
ATOM 686 C CA . PHE A 1 90 ? -3.373 -10.892 5.227 1.00 86.19 90 PHE A CA 1
ATOM 687 C C . PHE A 1 90 ? -3.699 -10.608 3.760 1.00 86.19 90 PHE A C 1
ATOM 689 O O . PHE A 1 90 ? -3.020 -11.133 2.879 1.00 86.19 90 PHE A O 1
ATOM 696 N N . GLY A 1 91 ? -4.671 -9.733 3.485 1.00 85.62 91 GLY A N 1
ATOM 697 C CA . GLY A 1 91 ? -4.974 -9.290 2.124 1.00 85.62 91 GLY A CA 1
ATOM 698 C C . GLY A 1 91 ? -3.773 -8.635 1.433 1.00 85.62 91 GLY A C 1
ATOM 699 O O . GLY A 1 91 ? -3.513 -8.907 0.261 1.00 85.62 91 GLY A O 1
ATOM 700 N N . ASN A 1 92 ? -2.988 -7.830 2.160 1.00 85.44 92 ASN A N 1
ATOM 701 C CA . ASN A 1 92 ? -1.756 -7.244 1.627 1.00 85.44 92 ASN A CA 1
ATOM 702 C C . ASN A 1 92 ? -0.704 -8.314 1.293 1.00 85.44 92 ASN A C 1
ATOM 704 O O . ASN A 1 92 ? -0.161 -8.306 0.189 1.00 85.44 92 ASN A O 1
ATOM 708 N N . GLN A 1 93 ? -0.478 -9.268 2.202 1.00 85.69 93 GLN A N 1
ATOM 709 C CA . GLN A 1 93 ? 0.479 -10.358 1.980 1.00 85.69 93 GLN A CA 1
ATOM 710 C C . GLN A 1 93 ? 0.081 -11.258 0.809 1.00 85.69 93 GLN A C 1
ATOM 712 O O . GLN A 1 93 ? 0.931 -11.634 0.002 1.00 85.69 93 GLN A O 1
ATOM 717 N N . LEU A 1 94 ? -1.211 -11.554 0.667 1.00 89.19 94 LEU A N 1
ATOM 718 C CA . LEU A 1 94 ? -1.733 -12.313 -0.465 1.00 89.19 94 LEU A CA 1
ATOM 719 C C . LEU A 1 94 ? -1.531 -11.559 -1.787 1.00 89.19 94 LEU A C 1
ATOM 721 O O . LEU A 1 94 ? -1.111 -12.155 -2.777 1.00 89.19 94 LEU A O 1
ATOM 725 N N . GLY A 1 95 ? -1.746 -10.241 -1.796 1.00 83.62 95 GLY A N 1
ATOM 726 C CA . GLY A 1 95 ? -1.456 -9.396 -2.955 1.00 83.62 95 GLY A CA 1
ATOM 727 C C . GLY A 1 95 ? 0.019 -9.432 -3.370 1.00 83.62 95 GLY A C 1
ATOM 728 O O . GLY A 1 95 ? 0.317 -9.522 -4.559 1.00 83.62 95 GLY A O 1
ATOM 729 N N . ILE A 1 96 ? 0.945 -9.428 -2.406 1.00 85.31 96 ILE A N 1
ATOM 730 C CA . ILE A 1 96 ? 2.384 -9.568 -2.681 1.00 85.31 96 ILE A CA 1
ATOM 731 C C . ILE A 1 96 ? 2.688 -10.944 -3.281 1.00 85.31 96 ILE A C 1
ATOM 733 O O . ILE A 1 96 ? 3.386 -11.017 -4.290 1.00 85.31 96 ILE A O 1
ATOM 737 N N . ALA A 1 97 ? 2.136 -12.021 -2.716 1.00 86.81 97 ALA A N 1
ATOM 738 C CA . ALA A 1 97 ? 2.321 -13.371 -3.245 1.00 86.81 97 ALA A CA 1
ATOM 739 C C . ALA A 1 97 ? 1.856 -13.479 -4.707 1.00 86.81 97 ALA A C 1
ATOM 741 O O . ALA A 1 97 ? 2.602 -13.956 -5.561 1.00 86.81 97 ALA A O 1
ATOM 742 N N . LEU A 1 98 ? 0.669 -12.951 -5.024 1.00 86.25 98 LEU A N 1
ATOM 743 C CA . LEU A 1 98 ? 0.171 -12.881 -6.402 1.00 86.25 98 LEU A CA 1
ATOM 744 C C . LEU A 1 98 ? 1.080 -12.030 -7.298 1.00 86.25 98 LEU A C 1
ATOM 746 O O . LEU A 1 98 ? 1.383 -12.429 -8.421 1.00 86.25 98 LEU A O 1
ATOM 750 N N . GLY A 1 99 ? 1.569 -10.895 -6.793 1.00 83.62 99 GLY A N 1
ATOM 751 C CA . GLY A 1 99 ? 2.506 -10.024 -7.501 1.00 83.62 99 GLY A CA 1
ATOM 752 C C . GLY A 1 99 ? 3.845 -10.686 -7.836 1.00 83.62 99 GLY A C 1
ATOM 753 O O . GLY A 1 99 ? 4.466 -10.300 -8.819 1.00 83.62 99 GLY A O 1
ATOM 754 N N . PHE A 1 100 ? 4.278 -11.694 -7.075 1.00 82.12 100 PHE A N 1
ATOM 755 C CA . PHE A 1 100 ? 5.465 -12.495 -7.393 1.00 82.12 100 PHE A CA 1
ATOM 756 C C . PHE A 1 100 ? 5.174 -13.673 -8.329 1.00 82.12 100 PHE A C 1
ATOM 758 O O . PHE A 1 100 ? 6.060 -14.067 -9.080 1.00 82.12 100 PHE A O 1
ATOM 765 N N . VAL A 1 101 ? 3.961 -14.233 -8.303 1.00 85.69 101 VAL A N 1
ATOM 766 C CA . VAL A 1 101 ? 3.586 -15.411 -9.108 1.00 85.69 101 VAL A CA 1
ATOM 767 C C . VAL A 1 101 ? 3.150 -15.036 -10.526 1.00 85.69 101 VAL A C 1
ATOM 769 O O . VAL A 1 101 ? 3.487 -15.734 -11.477 1.00 85.69 101 VAL A O 1
ATOM 772 N N . ILE A 1 102 ? 2.424 -13.930 -10.698 1.00 84.75 102 ILE A N 1
ATOM 773 C CA . ILE A 1 102 ? 1.853 -13.531 -11.994 1.00 84.75 102 ILE A CA 1
ATOM 774 C C . ILE A 1 102 ? 2.928 -13.151 -13.036 1.00 84.75 102 ILE A C 1
ATOM 776 O O . ILE A 1 102 ? 2.860 -13.667 -14.154 1.00 84.75 102 ILE A O 1
ATOM 780 N N . PRO A 1 103 ? 3.936 -12.306 -12.731 1.00 79.81 103 PRO A N 1
ATOM 781 C CA . PRO A 1 103 ? 4.954 -11.924 -13.712 1.00 79.81 103 PRO A CA 1
ATOM 782 C C . PRO A 1 103 ? 5.735 -13.099 -14.328 1.00 79.81 103 PRO A C 1
ATOM 784 O O . PRO A 1 103 ? 5.841 -13.128 -15.553 1.00 79.81 103 PRO A O 1
ATOM 787 N N . PRO A 1 104 ? 6.243 -14.088 -13.561 1.00 77.06 104 PRO A N 1
ATOM 788 C CA . PRO A 1 104 ? 6.966 -15.218 -14.140 1.00 77.06 104 PRO A CA 1
ATOM 789 C C . PRO A 1 104 ? 6.070 -16.191 -14.914 1.00 77.06 104 PRO A C 1
ATOM 791 O O . PRO A 1 104 ? 6.588 -16.933 -15.742 1.00 77.06 104 PRO A O 1
ATOM 794 N N . LEU A 1 105 ? 4.752 -16.209 -14.679 1.00 80.19 105 LEU A N 1
ATOM 795 C CA . LEU A 1 105 ? 3.816 -16.970 -15.517 1.00 80.19 105 LEU A CA 1
ATOM 796 C C . LEU A 1 105 ? 3.601 -16.296 -16.880 1.00 80.19 105 LEU A C 1
ATOM 798 O O . LEU A 1 105 ? 3.514 -16.987 -17.889 1.00 80.19 105 LEU A O 1
ATOM 802 N N . LEU A 1 106 ? 3.560 -14.961 -16.914 1.00 74.12 106 LEU A N 1
ATOM 803 C CA . LEU A 1 106 ? 3.406 -14.166 -18.138 1.00 74.12 106 LEU A CA 1
ATOM 804 C C . LEU A 1 106 ? 4.696 -14.047 -18.960 1.00 74.12 106 LEU A C 1
ATOM 806 O O . LEU A 1 106 ? 4.629 -13.952 -20.176 1.00 74.12 106 LEU A O 1
ATOM 810 N N . SER A 1 107 ? 5.874 -14.047 -18.331 1.00 63.22 107 SER A N 1
ATOM 811 C CA . SER A 1 107 ? 7.155 -13.930 -19.047 1.00 63.22 107 SER A CA 1
ATOM 812 C C . SER A 1 107 ? 7.661 -15.248 -19.644 1.00 63.22 107 SER A C 1
ATOM 814 O O . SER A 1 107 ? 8.768 -15.280 -20.177 1.00 63.22 107 SER A O 1
ATOM 816 N N . ARG A 1 108 ? 6.924 -16.353 -19.473 1.00 53.78 108 ARG A N 1
ATOM 817 C CA . ARG A 1 108 ? 7.334 -17.704 -19.894 1.00 53.78 108 ARG A CA 1
ATOM 818 C C . ARG A 1 108 ? 6.600 -18.212 -21.142 1.00 53.78 108 ARG A C 1
ATOM 820 O O . ARG A 1 108 ? 6.756 -19.386 -21.468 1.00 53.78 108 ARG A O 1
ATOM 827 N N . SER A 1 109 ? 5.816 -17.360 -21.803 1.00 44.94 109 SER A N 1
ATOM 828 C CA . SER A 1 109 ? 5.131 -17.631 -23.077 1.00 44.94 109 SER A CA 1
ATOM 829 C C . SER A 1 109 ? 5.870 -17.030 -24.262 1.00 44.94 109 SER A C 1
ATOM 831 O O . SER A 1 109 ? 6.215 -15.831 -24.153 1.00 44.94 109 SER A O 1
#

Radius of gyration: 16.32 Å; chains: 1; bounding box: 35×34×43 Å

Sequence (109 aa):
MIVYIPGIFPASWLINKKGLRFSVLLGSFGTCIGSWVKCLSVSPDRFWVTMIGQTIVAVSQLFLLSLPPRVASVWFAPNEVSRATAVGVFGNQLGIALGFVIPPLLSRS

InterPro domains:
  IPR011701 Major facilitator superfamily [PF07690] (1-107)
  IPR020846 Major facilitator superfamily domain [PS50850] (1-109)
  IPR036259 MFS transporter superfamily [G3DSA:1.20.1250.20] (1-108)
  IPR036259 MFS transporter superfamily [SSF103473] (1-107)
  IPR049680 Choline/ethanolamine transporter FLVCR1-2/SLC49-like [PTHR10924] (1-106)

Organism: NCBI:txid299467